Protein AF-A0A2V8Z191-F1 (afdb_monomer_lite)

Secondary structure (DSSP, 8-state):
-EEEEETTEEEEEETTTTEEEEEEESS----TTEEEEEEEEEEE-TTSPEEEEEEEEEEEEEE-----SS-----------

Radius of gyration: 15.31 Å; chains: 1; bounding box: 33×24×52 Å

Structure (mmCIF, N/CA/C/O backbone):
data_AF-A0A2V8Z191-F1
#
_entry.id   AF-A0A2V8Z191-F1
#
loop_
_atom_site.group_PDB
_atom_site.id
_atom_site.type_symbol
_atom_site.label_atom_id
_atom_site.label_alt_id
_atom_site.label_comp_id
_atom_site.label_asym_id
_atom_site.label_entity_id
_atom_site.label_seq_id
_atom_site.pdbx_PDB_ins_code
_atom_site.Cartn_x
_atom_site.Cartn_y
_atom_site.Cartn_z
_atom_site.occupancy
_atom_site.B_iso_or_equiv
_atom_site.auth_seq_id
_atom_site.auth_comp_id
_atom_site.auth_asym_id
_atom_site.auth_atom_id
_atom_site.pdbx_PDB_model_num
ATOM 1 N N . GLY A 1 1 ? -4.374 4.211 0.521 1.00 84.62 1 GLY A N 1
ATOM 2 C CA . GLY A 1 1 ? -3.390 4.190 -0.572 1.00 84.62 1 GLY A CA 1
ATOM 3 C C . GLY A 1 1 ? -3.921 3.347 -1.709 1.00 84.62 1 GLY A C 1
ATOM 4 O O . GLY A 1 1 ? -4.808 2.528 -1.490 1.00 84.62 1 GLY A O 1
ATOM 5 N N . CYS A 1 2 ? -3.406 3.563 -2.908 1.00 87.88 2 CYS A N 1
ATOM 6 C CA . CYS A 1 2 ? -3.666 2.727 -4.070 1.00 87.88 2 CYS A CA 1
ATOM 7 C C . CYS A 1 2 ? -2.638 1.596 -4.126 1.00 87.88 2 CYS A C 1
ATOM 9 O O . CYS A 1 2 ? -1.442 1.847 -3.994 1.00 87.88 2 CYS A O 1
ATOM 11 N N . VAL A 1 3 ? -3.083 0.355 -4.295 1.00 88.88 3 VAL A N 1
ATOM 12 C CA . VAL A 1 3 ? -2.183 -0.780 -4.500 1.00 88.88 3 VAL A CA 1
ATOM 13 C C . VAL A 1 3 ? -1.798 -0.813 -5.968 1.00 88.88 3 VAL A C 1
ATOM 15 O O . VAL A 1 3 ? -2.650 -0.953 -6.839 1.00 88.88 3 VAL A O 1
ATOM 18 N N . GLN A 1 4 ? -0.513 -0.695 -6.252 1.00 86.50 4 GLN A N 1
ATOM 19 C CA . GLN A 1 4 ? 0.049 -0.828 -7.582 1.00 86.50 4 GLN A CA 1
ATOM 20 C C . GLN A 1 4 ? 0.905 -2.094 -7.674 1.00 86.50 4 GLN A C 1
ATOM 22 O O . GLN A 1 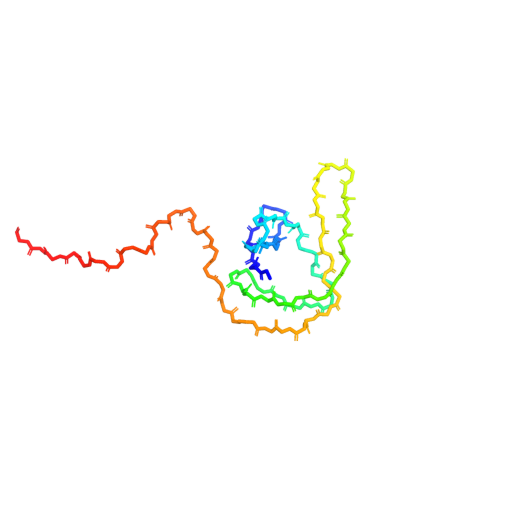4 ? 1.540 -2.484 -6.691 1.00 86.50 4 GLN A O 1
ATOM 27 N N . PRO A 1 5 ? 0.971 -2.719 -8.855 1.00 85.00 5 PRO A N 1
ATOM 28 C CA . PRO A 1 5 ? 1.962 -3.747 -9.119 1.00 85.00 5 PRO A CA 1
ATOM 29 C C . PRO A 1 5 ? 3.379 -3.141 -9.137 1.00 85.00 5 PRO A C 1
ATOM 31 O O . PRO A 1 5 ? 3.604 -2.007 -9.581 1.00 85.00 5 PRO A O 1
ATOM 34 N N . ALA A 1 6 ? 4.342 -3.889 -8.618 1.00 83.25 6 ALA A N 1
ATOM 35 C CA . ALA A 1 6 ? 5.770 -3.594 -8.634 1.00 83.25 6 ALA A CA 1
ATOM 36 C C . ALA A 1 6 ? 6.533 -4.811 -9.162 1.00 83.25 6 ALA A C 1
ATOM 38 O O . ALA A 1 6 ? 6.012 -5.922 -9.125 1.00 83.25 6 ALA A O 1
ATOM 39 N N . GLU A 1 7 ? 7.770 -4.608 -9.608 1.00 79.00 7 GLU A N 1
ATOM 40 C CA . GLU A 1 7 ? 8.647 -5.713 -10.028 1.00 79.00 7 GLU A CA 1
ATOM 41 C C . GLU A 1 7 ? 8.880 -6.710 -8.879 1.00 79.00 7 GLU A C 1
ATOM 43 O O . GLU A 1 7 ? 8.876 -7.915 -9.095 1.00 79.00 7 GLU A O 1
ATOM 48 N N . ASP A 1 8 ? 8.938 -6.204 -7.643 1.00 75.69 8 ASP A N 1
ATOM 49 C CA . ASP A 1 8 ? 9.080 -6.982 -6.404 1.00 75.69 8 ASP A CA 1
ATOM 50 C C . ASP A 1 8 ? 7.738 -7.500 -5.830 1.00 75.69 8 ASP A C 1
ATOM 52 O O . ASP A 1 8 ? 7.676 -8.023 -4.719 1.00 75.69 8 ASP A O 1
ATOM 56 N N . GLY A 1 9 ? 6.622 -7.317 -6.550 1.00 83.25 9 GLY A N 1
ATOM 57 C CA . GLY A 1 9 ? 5.286 -7.747 -6.127 1.00 83.25 9 GLY A CA 1
ATOM 58 C C . GLY A 1 9 ? 4.272 -6.606 -6.063 1.00 83.25 9 GLY A C 1
ATOM 59 O O . GLY A 1 9 ? 3.738 -6.176 -7.085 1.00 83.25 9 GLY A O 1
ATOM 60 N N . LEU A 1 10 ? 3.948 -6.122 -4.861 1.00 87.38 10 LEU A N 1
ATOM 61 C CA . LEU A 1 10 ? 2.949 -5.066 -4.655 1.00 87.38 10 LEU A CA 1
ATOM 62 C C . LEU A 1 10 ? 3.559 -3.854 -3.954 1.00 87.38 10 LEU A C 1
ATOM 64 O O . LEU A 1 10 ? 4.383 -3.971 -3.050 1.00 87.38 10 LEU A O 1
ATOM 68 N N . ARG A 1 11 ? 3.098 -2.662 -4.329 1.00 87.94 11 ARG A N 1
ATOM 69 C CA . ARG A 1 11 ? 3.449 -1.395 -3.682 1.00 87.94 11 ARG A CA 1
ATOM 70 C C . ARG A 1 11 ? 2.202 -0.573 -3.396 1.00 87.94 11 ARG A C 1
ATOM 72 O O . ARG A 1 11 ? 1.280 -0.517 -4.194 1.00 87.94 11 ARG A O 1
ATOM 79 N N . LEU A 1 12 ? 2.154 0.059 -2.237 1.00 88.19 12 LEU A N 1
ATOM 80 C CA . LEU A 1 12 ? 1.113 0.979 -1.825 1.00 88.19 12 LEU A CA 1
ATOM 81 C C . LEU A 1 12 ? 1.560 2.405 -2.148 1.00 88.19 12 LEU A C 1
ATOM 83 O O . LEU A 1 12 ? 2.434 2.958 -1.481 1.00 88.19 12 LEU A O 1
ATOM 87 N N . LEU A 1 13 ? 0.934 3.004 -3.154 1.00 87.75 13 LEU A N 1
ATOM 88 C CA . LEU A 1 13 ? 1.065 4.418 -3.461 1.00 87.75 13 LEU A CA 1
ATOM 89 C C . LEU A 1 13 ? 0.123 5.219 -2.564 1.00 87.75 13 LEU A C 1
ATOM 91 O O . LEU A 1 13 ? -1.105 5.101 -2.623 1.00 87.75 13 LEU A O 1
ATOM 95 N N . ASP A 1 14 ? 0.695 6.052 -1.714 1.00 86.12 14 ASP A N 1
ATOM 96 C CA . ASP A 1 14 ? -0.042 7.046 -0.960 1.00 86.12 14 ASP A CA 1
ATOM 97 C C . ASP A 1 14 ? -0.156 8.330 -1.787 1.00 86.12 14 ASP A C 1
ATOM 99 O O . ASP A 1 14 ? 0.706 9.202 -1.733 1.00 86.12 14 ASP A O 1
ATOM 103 N N . GLU A 1 15 ? -1.238 8.445 -2.559 1.00 79.81 15 GLU A N 1
ATOM 104 C CA . GLU A 1 15 ? -1.532 9.617 -3.403 1.00 79.81 15 GLU A CA 1
ATOM 105 C C . GLU A 1 15 ? -1.599 10.922 -2.593 1.00 79.81 15 GLU A C 1
ATOM 107 O O . GLU A 1 15 ? -1.289 11.994 -3.102 1.00 79.81 15 GLU A O 1
ATOM 112 N N . LYS A 1 16 ? -1.968 10.838 -1.309 1.00 77.88 16 LYS A N 1
ATOM 113 C CA . LYS A 1 16 ? -2.073 12.002 -0.425 1.00 77.88 16 LYS A CA 1
ATOM 114 C C . LYS A 1 16 ? -0.709 12.625 -0.125 1.00 77.88 16 LYS A C 1
ATOM 116 O O . LYS A 1 16 ? -0.615 13.840 -0.007 1.00 77.88 16 LYS A O 1
ATOM 121 N N . ASN A 1 17 ? 0.329 11.804 0.007 1.00 79.94 17 ASN A N 1
ATOM 122 C CA . ASN A 1 17 ? 1.690 12.257 0.296 1.00 79.94 17 ASN A CA 1
ATOM 123 C C . ASN A 1 17 ? 2.644 12.096 -0.897 1.00 79.94 17 ASN A C 1
ATOM 125 O O . ASN A 1 17 ? 3.825 12.388 -0.744 1.00 79.94 17 ASN A O 1
ATOM 129 N N . ASN A 1 18 ? 2.162 11.611 -2.050 1.00 79.44 18 ASN A N 1
ATOM 130 C CA . ASN A 1 18 ? 2.988 11.217 -3.199 1.00 79.44 18 ASN A CA 1
ATOM 131 C C . ASN A 1 18 ? 4.167 10.311 -2.790 1.00 79.44 18 ASN A C 1
ATOM 133 O O . ASN A 1 18 ? 5.295 10.468 -3.250 1.00 79.44 18 ASN A O 1
ATOM 137 N N . LY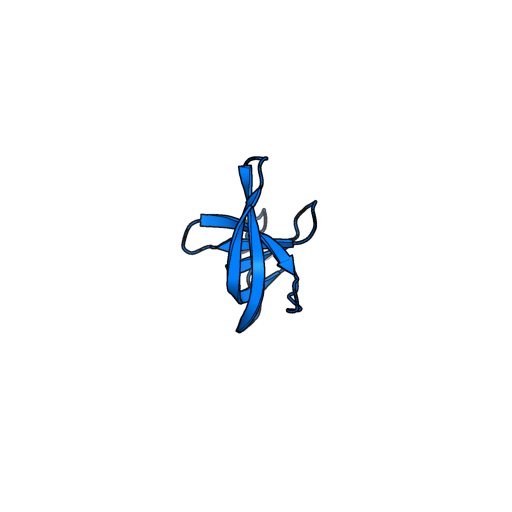S A 1 19 ? 3.910 9.366 -1.877 1.00 84.56 19 LYS A N 1
ATOM 138 C CA . LYS A 1 19 ? 4.920 8.420 -1.386 1.00 84.56 19 LYS A CA 1
ATOM 139 C C . LYS A 1 19 ? 4.544 7.000 -1.738 1.00 84.56 19 LYS A C 1
ATOM 141 O O . LYS A 1 19 ? 3.398 6.595 -1.562 1.00 84.56 19 LYS A O 1
ATOM 146 N N . THR A 1 20 ? 5.532 6.234 -2.165 1.00 85.50 20 THR A N 1
ATOM 147 C CA . THR A 1 20 ? 5.354 4.840 -2.557 1.00 85.50 20 THR A CA 1
ATOM 148 C C . THR A 1 20 ? 6.011 3.945 -1.524 1.00 85.50 20 THR A C 1
ATOM 150 O O . THR A 1 20 ? 7.162 4.160 -1.152 1.00 85.50 20 THR A O 1
ATOM 153 N N . TYR A 1 21 ? 5.275 2.943 -1.064 1.00 88.19 21 TYR A N 1
ATOM 154 C CA . TYR A 1 21 ? 5.740 1.982 -0.075 1.00 88.19 21 TYR A CA 1
ATOM 155 C C . TYR A 1 21 ? 5.642 0.579 -0.650 1.00 88.19 21 TYR A C 1
ATOM 157 O O . TYR A 1 21 ? 4.621 0.245 -1.234 1.00 88.19 21 TYR A O 1
ATOM 165 N N . THR A 1 22 ? 6.633 -0.278 -0.458 1.00 89.19 22 THR A N 1
ATOM 166 C CA . THR A 1 22 ? 6.502 -1.696 -0.812 1.00 89.19 22 THR A CA 1
ATOM 167 C C . THR A 1 22 ? 5.483 -2.341 0.118 1.00 89.19 22 THR A C 1
ATOM 169 O O . THR A 1 22 ? 5.627 -2.296 1.339 1.00 89.19 22 THR A O 1
ATOM 172 N N . LEU A 1 23 ? 4.409 -2.882 -0.447 1.00 87.88 23 LEU A N 1
ATOM 173 C CA . LEU A 1 23 ? 3.292 -3.417 0.310 1.00 87.88 23 LEU A CA 1
ATOM 174 C C . LEU A 1 23 ? 3.545 -4.888 0.588 1.00 87.88 23 LEU A C 1
ATOM 176 O O . LEU A 1 23 ? 3.547 -5.703 -0.327 1.00 87.88 23 LEU A O 1
ATOM 180 N N . VAL A 1 24 ? 3.703 -5.222 1.864 1.00 86.00 24 VAL A N 1
ATOM 181 C CA . VAL A 1 24 ? 3.817 -6.611 2.296 1.00 86.00 24 VAL A CA 1
ATOM 182 C C . VAL A 1 24 ? 2.418 -7.090 2.687 1.00 86.00 24 VAL A C 1
ATOM 184 O O . VAL A 1 24 ? 1.877 -6.590 3.689 1.00 86.00 24 VAL A O 1
ATOM 187 N N . PRO A 1 25 ? 1.802 -8.002 1.908 1.00 71.69 25 PRO A N 1
ATOM 188 C CA . PRO A 1 25 ? 0.550 -8.628 2.298 1.00 71.69 25 PRO A CA 1
ATOM 189 C C . PRO A 1 25 ? 0.839 -9.500 3.520 1.00 71.69 25 PRO A C 1
ATOM 191 O O . PRO A 1 25 ? 1.529 -10.509 3.432 1.00 71.69 25 PRO A O 1
ATOM 194 N N . GLY A 1 26 ? 0.396 -9.044 4.691 1.00 74.88 26 GLY A N 1
ATOM 195 C CA . GLY A 1 26 ? 0.346 -9.886 5.880 1.00 74.88 26 GLY A CA 1
ATOM 196 C C . GLY A 1 26 ? -0.883 -10.783 5.788 1.00 74.88 26 GLY A C 1
ATOM 197 O O . GLY A 1 26 ? -1.022 -11.585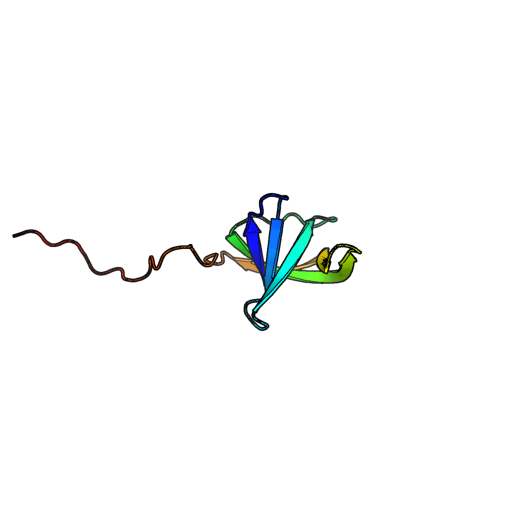 4.875 1.00 74.88 26 GLY A O 1
ATOM 198 N N . ASP A 1 27 ? -1.839 -10.552 6.680 1.00 79.44 27 ASP A N 1
ATOM 199 C CA . ASP A 1 27 ? -3.110 -11.291 6.727 1.00 79.44 27 ASP A CA 1
ATOM 200 C C . ASP A 1 27 ? -4.194 -10.720 5.793 1.00 79.44 27 ASP A C 1
ATOM 202 O O . ASP A 1 27 ? -5.353 -11.126 5.809 1.00 79.44 27 ASP A O 1
ATOM 206 N N . VAL A 1 28 ? -3.848 -9.696 5.012 1.00 82.38 28 VAL A N 1
ATOM 207 C CA . VAL A 1 28 ? -4.817 -8.939 4.223 1.00 82.38 28 VAL A CA 1
ATOM 208 C C . VAL A 1 28 ? -4.623 -9.224 2.745 1.00 82.38 28 VAL A C 1
ATOM 210 O O . VAL A 1 28 ? -3.603 -8.844 2.169 1.00 82.38 28 VAL A O 1
ATOM 213 N N . LEU A 1 29 ? -5.640 -9.816 2.115 1.00 79.50 29 LEU A N 1
ATOM 214 C CA . LEU A 1 29 ? -5.698 -9.926 0.663 1.00 79.50 29 LEU A CA 1
ATOM 215 C C . LEU A 1 29 ? -6.055 -8.576 0.042 1.00 79.50 29 LEU A C 1
ATOM 217 O O . LEU A 1 29 ? -7.121 -8.016 0.295 1.00 79.50 29 LEU A O 1
ATOM 221 N N . VAL A 1 30 ? -5.166 -8.080 -0.809 1.00 82.62 30 VAL A N 1
ATOM 222 C CA . VAL A 1 30 ? -5.349 -6.851 -1.581 1.00 82.62 30 VAL A CA 1
ATOM 223 C C . VAL A 1 30 ? -4.862 -7.078 -3.000 1.00 82.62 30 VAL A C 1
ATOM 225 O O . VAL A 1 30 ? -3.854 -7.751 -3.215 1.00 82.62 30 VAL A O 1
ATOM 228 N N . LYS A 1 31 ? -5.591 -6.538 -3.974 1.00 84.00 31 LYS A N 1
ATOM 229 C CA . LYS A 1 31 ? -5.294 -6.722 -5.395 1.00 84.00 31 LYS A CA 1
ATOM 230 C C . LYS A 1 31 ? -4.581 -5.498 -5.977 1.00 84.00 31 LYS A C 1
ATOM 232 O O . LYS A 1 31 ? -4.829 -4.378 -5.527 1.00 84.00 31 LYS A O 1
ATOM 237 N N . PRO A 1 32 ? -3.719 -5.673 -6.991 1.00 85.06 32 PRO A N 1
ATOM 238 C CA . PRO A 1 32 ? -3.211 -4.544 -7.764 1.00 85.06 32 PRO A CA 1
ATOM 239 C C . PRO A 1 32 ? -4.375 -3.793 -8.431 1.00 85.06 32 PRO A C 1
ATOM 241 O O . PRO A 1 32 ? -5.331 -4.406 -8.899 1.00 85.06 32 PRO A O 1
ATOM 244 N N . GLY A 1 33 ? -4.309 -2.461 -8.444 1.00 86.12 33 GLY A N 1
ATOM 245 C CA . GLY A 1 33 ? -5.392 -1.585 -8.902 1.00 86.12 33 GLY A CA 1
ATOM 246 C C . GLY A 1 33 ? -6.518 -1.391 -7.881 1.00 86.12 33 GLY A C 1
ATOM 247 O O . GLY A 1 33 ? -7.564 -0.840 -8.215 1.00 86.12 33 GLY A O 1
ATOM 248 N N . GLN A 1 34 ? -6.337 -1.836 -6.635 1.00 86.94 34 GLN A N 1
ATOM 249 C CA . GLN A 1 34 ? -7.332 -1.681 -5.577 1.00 86.94 34 GLN A CA 1
ATOM 250 C C . GLN A 1 34 ? -6.949 -0.546 -4.627 1.00 86.94 34 GLN A C 1
ATOM 252 O O . GLN A 1 34 ? -5.816 -0.444 -4.149 1.00 86.94 34 GLN A O 1
ATOM 257 N N . ARG A 1 35 ? -7.907 0.325 -4.329 1.00 88.94 35 ARG A N 1
ATOM 258 C CA . ARG A 1 35 ? -7.777 1.397 -3.355 1.00 88.94 35 ARG A CA 1
ATOM 259 C C . ARG A 1 35 ? -8.217 0.886 -1.999 1.00 88.94 35 ARG A C 1
ATOM 261 O O . ARG A 1 35 ? -9.376 0.557 -1.785 1.00 88.94 35 ARG A O 1
ATOM 268 N N . VAL A 1 36 ? -7.294 0.881 -1.051 1.00 88.38 36 VAL A N 1
ATOM 269 C CA . VAL A 1 36 ? -7.554 0.350 0.285 1.00 88.38 36 VAL A CA 1
ATOM 270 C C . VAL A 1 36 ? -6.977 1.252 1.360 1.00 88.38 36 VAL A C 1
ATOM 272 O O . VAL A 1 36 ? -5.953 1.931 1.207 1.00 88.38 36 VAL A O 1
ATOM 275 N N . LEU A 1 37 ? -7.661 1.251 2.492 1.00 88.31 37 LEU A N 1
ATOM 276 C CA . LEU A 1 37 ? -7.214 1.834 3.735 1.00 88.31 37 LEU A CA 1
ATOM 277 C C . LEU A 1 37 ? -6.758 0.687 4.631 1.00 88.31 37 LEU A C 1
ATOM 279 O O . LEU A 1 37 ? -7.562 -0.093 5.141 1.00 88.31 37 LEU A O 1
ATOM 283 N N . LEU A 1 38 ? -5.447 0.575 4.794 1.00 88.00 38 LEU A N 1
ATOM 284 C CA . LEU A 1 38 ? -4.810 -0.468 5.583 1.00 88.00 38 LEU A CA 1
ATOM 285 C C . LEU A 1 38 ? -4.203 0.159 6.833 1.00 88.00 38 LEU A C 1
ATOM 287 O O . LEU A 1 38 ? -3.589 1.226 6.773 1.00 88.00 38 LEU A O 1
ATOM 291 N N . LYS A 1 39 ? -4.339 -0.525 7.966 1.00 88.12 39 LYS A N 1
ATOM 292 C CA . LYS A 1 39 ? -3.596 -0.215 9.186 1.00 88.12 39 LYS A CA 1
ATOM 293 C C . LYS A 1 39 ? -2.454 -1.209 9.299 1.00 88.12 39 LYS A C 1
ATOM 295 O O . LYS A 1 39 ? -2.641 -2.418 9.164 1.00 88.12 39 LYS A O 1
ATOM 300 N N . GLY A 1 40 ? -1.260 -0.689 9.520 1.00 88.75 40 GLY A N 1
ATOM 301 C CA . GLY A 1 40 ? -0.039 -1.466 9.409 1.00 88.75 40 GLY A CA 1
ATOM 302 C C . GLY A 1 40 ? 1.136 -0.780 10.073 1.00 88.75 40 GLY A C 1
ATOM 303 O O . GLY A 1 40 ? 0.985 0.271 10.702 1.00 88.75 40 GLY A O 1
ATOM 304 N N . LYS A 1 41 ? 2.304 -1.400 9.934 1.00 88.12 41 LYS A N 1
ATOM 305 C CA . LYS A 1 41 ? 3.577 -0.828 10.372 1.00 88.12 41 LYS A CA 1
ATOM 306 C C . LYS A 1 41 ? 4.380 -0.410 9.145 1.00 88.12 41 LYS A C 1
ATOM 308 O O . LYS A 1 41 ? 4.426 -1.142 8.161 1.00 88.12 41 LYS A O 1
ATOM 313 N N . LYS A 1 42 ? 4.976 0.778 9.223 1.00 86.50 42 LYS A N 1
ATOM 314 C CA . LYS A 1 42 ? 5.946 1.278 8.247 1.00 86.50 42 LYS A CA 1
ATOM 315 C C . LYS A 1 42 ? 7.323 0.875 8.746 1.00 86.50 42 LYS A C 1
ATOM 317 O O . LYS A 1 42 ? 7.633 1.160 9.901 1.00 86.50 42 LYS A O 1
ATOM 322 N N . SER A 1 43 ? 8.116 0.270 7.884 1.00 84.62 43 SER A N 1
ATOM 323 C CA . SER A 1 43 ? 9.514 -0.03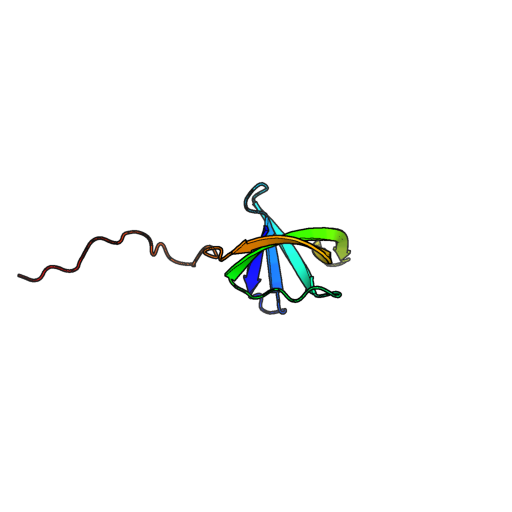7 8.146 1.00 84.62 43 SER A CA 1
ATOM 324 C C . SER A 1 43 ? 10.353 0.596 7.045 1.00 84.62 43 SER A C 1
ATOM 326 O O . SER A 1 43 ? 9.913 0.729 5.904 1.00 84.62 43 SER A O 1
ATOM 328 N N . ASN A 1 44 ? 11.543 1.061 7.392 1.00 82.38 44 ASN A N 1
ATOM 329 C CA . ASN A 1 44 ? 12.541 1.416 6.397 1.00 82.38 44 ASN A CA 1
ATOM 330 C C . ASN A 1 44 ? 13.452 0.201 6.263 1.00 82.38 44 ASN A C 1
ATOM 332 O O . ASN A 1 44 ? 13.952 -0.283 7.274 1.00 82.38 44 ASN A O 1
ATOM 336 N N . SER A 1 45 ? 13.574 -0.338 5.056 1.00 70.00 45 SER A N 1
ATOM 337 C CA . SER A 1 45 ? 14.570 -1.371 4.788 1.00 70.00 45 SER A CA 1
ATOM 338 C C . SER A 1 45 ? 15.911 -0.688 4.540 1.00 70.00 45 SER A C 1
ATOM 340 O O . SER A 1 45 ? 15.935 0.366 3.902 1.00 70.00 45 SER A O 1
ATOM 342 N N . ASP A 1 46 ? 17.009 -1.311 4.974 1.00 58.88 46 ASP A N 1
ATOM 343 C CA . ASP A 1 46 ? 18.392 -0.808 4.862 1.00 58.88 46 ASP A CA 1
ATOM 344 C C . ASP A 1 46 ? 18.830 -0.371 3.443 1.00 58.88 46 ASP A C 1
ATOM 346 O O . ASP A 1 46 ? 19.835 0.313 3.292 1.00 58.88 46 ASP A O 1
ATOM 350 N N . GLY A 1 47 ? 18.063 -0.692 2.393 1.00 62.94 47 GLY A N 1
ATOM 351 C CA . GLY A 1 47 ? 18.282 -0.245 1.009 1.00 62.94 47 GLY A CA 1
ATOM 352 C C . GLY A 1 47 ? 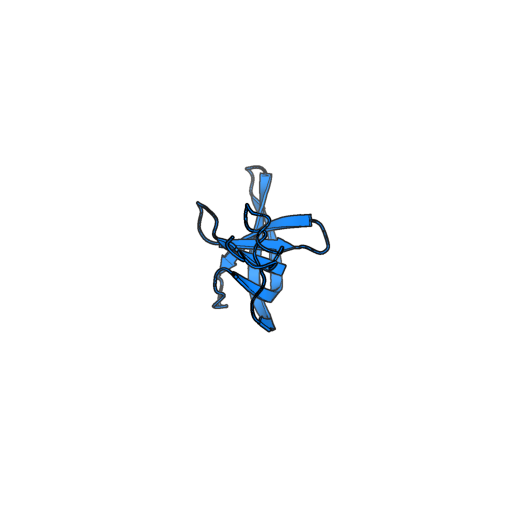17.568 1.053 0.599 1.00 62.94 47 GLY A C 1
ATOM 353 O O . GLY A 1 47 ? 17.456 1.332 -0.591 1.00 62.94 47 GLY A O 1
ATOM 354 N N . GLY A 1 48 ? 17.004 1.825 1.537 1.00 72.12 48 GLY A N 1
ATOM 355 C CA . GLY A 1 48 ? 16.271 3.069 1.240 1.00 72.12 48 GLY A CA 1
ATOM 356 C C . GLY A 1 48 ? 14.820 2.863 0.782 1.00 72.12 48 GLY A C 1
ATOM 357 O O . GLY A 1 48 ? 14.056 3.822 0.657 1.00 72.12 48 GLY A O 1
ATOM 358 N N . THR A 1 49 ? 14.393 1.615 0.599 1.00 78.38 49 THR A N 1
ATOM 359 C CA . THR A 1 49 ? 13.009 1.262 0.277 1.00 78.38 49 THR A CA 1
ATOM 360 C C . THR A 1 49 ? 12.141 1.300 1.534 1.00 78.38 49 THR A C 1
ATOM 362 O O . THR A 1 49 ? 12.423 0.635 2.533 1.00 78.38 49 THR A O 1
ATOM 365 N N . GLN A 1 50 ? 11.049 2.067 1.506 1.00 87.38 50 GLN A N 1
ATOM 366 C CA . GLN A 1 50 ? 10.081 2.068 2.602 1.00 87.38 50 GLN A CA 1
ATOM 367 C C . GLN A 1 50 ? 9.081 0.924 2.408 1.00 87.38 50 GLN A C 1
ATOM 369 O O . GLN A 1 50 ? 8.355 0.893 1.420 1.00 87.38 50 GLN A O 1
ATOM 374 N N . THR A 1 51 ? 9.007 0.002 3.359 1.00 88.25 51 THR A N 1
ATOM 375 C CA . THR A 1 51 ? 8.048 -1.104 3.380 1.00 88.25 51 THR A CA 1
ATOM 376 C C . THR A 1 51 ? 6.858 -0.777 4.278 1.00 88.25 51 THR A C 1
ATOM 378 O O . THR A 1 51 ? 6.965 -0.103 5.305 1.00 88.25 51 THR A O 1
ATOM 381 N N . PHE A 1 52 ? 5.682 -1.257 3.891 1.00 89.06 52 PHE A N 1
ATOM 382 C CA . PHE A 1 52 ? 4.457 -1.164 4.666 1.00 89.06 52 PHE A CA 1
ATOM 383 C C . PHE A 1 52 ? 3.862 -2.554 4.840 1.00 89.06 52 PHE A C 1
ATOM 385 O O . PHE A 1 52 ? 3.344 -3.149 3.895 1.00 89.06 52 PHE A O 1
ATOM 392 N N . THR A 1 53 ? 3.899 -3.064 6.067 1.00 89.56 53 THR A N 1
ATOM 393 C CA . THR A 1 53 ? 3.285 -4.347 6.403 1.00 89.56 53 THR A CA 1
ATOM 394 C C . THR A 1 53 ? 1.831 -4.129 6.780 1.00 89.56 53 THR A C 1
ATOM 396 O O . THR A 1 53 ? 1.524 -3.559 7.836 1.00 89.56 53 THR A O 1
ATOM 399 N N . ALA A 1 54 ? 0.928 -4.595 5.920 1.00 88.19 54 ALA A N 1
ATOM 400 C CA . ALA A 1 54 ? -0.503 -4.519 6.153 1.00 88.19 54 ALA A CA 1
ATOM 401 C C . ALA A 1 54 ? -0.911 -5.515 7.245 1.00 88.19 54 ALA A C 1
ATOM 403 O O . ALA A 1 54 ? -0.827 -6.725 7.057 1.00 88.19 54 ALA A O 1
ATOM 404 N N . LYS A 1 55 ? -1.362 -5.002 8.394 1.00 88.12 55 LYS A N 1
ATOM 405 C CA . LYS A 1 55 ? -1.862 -5.838 9.494 1.00 88.12 55 LYS A CA 1
ATOM 406 C C . LYS A 1 55 ? -3.368 -6.046 9.433 1.00 88.12 55 LYS A C 1
ATOM 408 O O . LYS A 1 55 ? -3.851 -7.092 9.840 1.00 88.12 55 LYS A O 1
ATOM 413 N N . LYS A 1 56 ? -4.117 -5.027 9.004 1.00 88.06 56 LYS A N 1
ATOM 414 C CA . LYS A 1 56 ? -5.581 -5.082 8.949 1.00 88.06 56 LYS A CA 1
ATOM 415 C C . LYS A 1 56 ? -6.140 -4.168 7.866 1.00 88.06 56 LYS A C 1
ATOM 417 O O . LYS A 1 56 ? -5.705 -3.019 7.748 1.00 88.06 56 LYS A O 1
ATOM 422 N N . LEU A 1 57 ? -7.144 -4.655 7.135 1.00 87.75 57 LEU A N 1
ATOM 423 C CA . LEU A 1 57 ? -7.980 -3.828 6.267 1.00 87.75 57 LEU A CA 1
ATOM 424 C C . LEU A 1 57 ? -8.940 -3.014 7.120 1.00 87.75 57 LEU A C 1
ATOM 426 O O . LEU A 1 57 ? -9.782 -3.560 7.826 1.00 87.75 57 LEU A O 1
ATOM 430 N N . VAL A 1 58 ? -8.772 -1.698 7.082 1.00 89.31 58 VAL A N 1
ATOM 431 C CA . VAL A 1 58 ? -9.689 -0.762 7.734 1.00 89.31 58 VAL A CA 1
ATOM 432 C C . VAL A 1 58 ? -10.872 -0.491 6.821 1.00 89.31 58 VAL A C 1
ATOM 434 O O . VAL A 1 58 ? -12.011 -0.473 7.276 1.00 89.31 58 VAL A O 1
ATOM 437 N N . LYS A 1 59 ? -10.602 -0.256 5.535 1.00 87.44 59 LYS A N 1
ATOM 438 C CA . LYS A 1 59 ? -11.631 0.083 4.557 1.00 87.44 59 LYS A CA 1
ATOM 439 C C . LYS A 1 59 ? -11.188 -0.345 3.169 1.00 87.44 59 LYS A C 1
ATOM 441 O O . LYS A 1 59 ? -10.072 -0.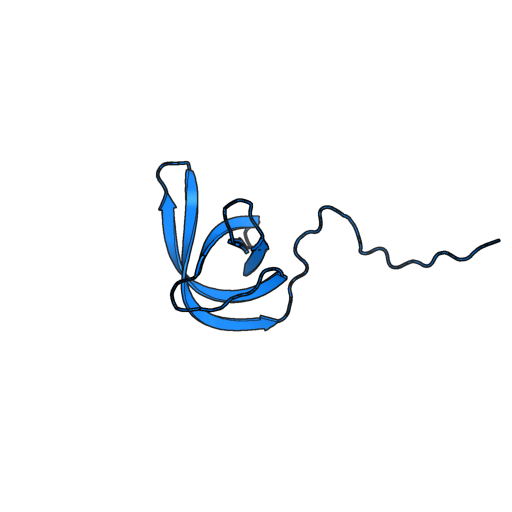027 2.765 1.00 87.44 59 LYS A O 1
ATOM 446 N N . ASP A 1 60 ? -12.070 -1.004 2.438 1.00 87.12 60 ASP A N 1
ATOM 447 C CA . ASP A 1 60 ? -11.944 -1.095 0.990 1.00 87.12 60 ASP A CA 1
ATOM 448 C C . ASP A 1 60 ? -12.595 0.144 0.366 1.00 87.12 60 ASP A C 1
ATOM 450 O O . ASP A 1 60 ? -13.720 0.500 0.718 1.00 87.12 60 ASP A O 1
ATOM 454 N N . LEU A 1 61 ? -11.855 0.853 -0.485 1.00 84.31 61 LEU A N 1
ATOM 455 C CA . LEU A 1 61 ? -12.342 2.022 -1.220 1.00 84.31 61 LEU A CA 1
ATOM 456 C C . LEU A 1 61 ? -12.652 1.667 -2.686 1.00 84.31 61 LEU A C 1
ATOM 458 O O . LEU A 1 61 ? -12.904 2.572 -3.478 1.00 84.31 61 LEU A O 1
ATOM 462 N N . GLY A 1 62 ? -12.637 0.380 -3.049 1.00 85.38 62 GLY A N 1
ATOM 463 C CA . GLY A 1 62 ? -12.859 -0.103 -4.406 1.00 85.38 62 GLY A CA 1
ATOM 464 C C . GLY A 1 62 ? -11.593 -0.082 -5.258 1.00 85.38 62 GLY A C 1
ATOM 465 O O . GLY A 1 62 ? -10.493 -0.339 -4.780 1.00 85.38 62 GLY A O 1
ATOM 466 N N . SER A 1 63 ? -11.734 0.204 -6.546 1.00 83.12 63 SER A N 1
ATOM 467 C CA . SER A 1 63 ? -10.620 0.276 -7.495 1.00 83.12 63 SER A CA 1
ATOM 468 C C . SER A 1 63 ? -9.955 1.655 -7.449 1.00 83.12 63 SER A C 1
ATOM 470 O O . SER A 1 63 ? -10.633 2.675 -7.341 1.00 83.12 63 SER A O 1
ATOM 472 N N . CYS A 1 64 ? -8.632 1.713 -7.566 1.00 80.69 64 CYS A N 1
ATOM 473 C CA . CYS A 1 64 ? -7.937 2.941 -7.939 1.00 80.69 64 CYS A CA 1
ATOM 474 C C . CYS A 1 64 ? -7.416 2.795 -9.363 1.00 80.69 64 CYS A C 1
ATOM 476 O O . CYS A 1 64 ? -6.840 1.764 -9.713 1.00 80.69 64 CYS A O 1
ATOM 478 N N . SER A 1 65 ? -7.528 3.857 -10.158 1.00 62.94 65 SER A N 1
ATOM 479 C CA . SER A 1 65 ? -6.604 4.008 -11.275 1.00 62.94 65 SER A CA 1
ATOM 480 C C . SER A 1 65 ? -5.216 4.123 -10.665 1.00 62.94 65 SER A C 1
ATOM 482 O O . SER A 1 65 ? -4.883 5.138 -10.054 1.00 62.94 65 SER A O 1
ATOM 484 N N . ALA A 1 66 ? -4.399 3.079 -10.807 1.00 54.19 66 ALA A N 1
ATOM 485 C CA . ALA A 1 66 ? -2.960 3.289 -10.804 1.00 54.19 66 ALA A CA 1
ATOM 486 C C . ALA A 1 66 ? -2.688 4.485 -11.736 1.00 54.19 66 ALA A C 1
ATOM 488 O O . ALA A 1 66 ? -3.382 4.579 -12.756 1.00 54.19 66 ALA A O 1
ATOM 489 N N . PRO A 1 67 ? -1.747 5.405 -11.443 1.00 46.94 67 PRO A N 1
ATOM 490 C CA . PRO A 1 67 ? -1.197 6.230 -12.500 1.00 46.94 67 PRO A CA 1
ATOM 491 C C . PRO A 1 67 ? -0.715 5.259 -13.567 1.00 46.94 67 PRO A C 1
ATOM 493 O O . PRO A 1 67 ? 0.311 4.593 -13.431 1.00 46.94 67 PRO A O 1
ATOM 496 N N . ALA A 1 68 ? -1.543 5.100 -14.589 1.00 41.19 68 ALA A N 1
ATOM 497 C CA . ALA A 1 68 ? -1.104 4.597 -15.845 1.00 41.19 68 ALA A CA 1
ATOM 498 C C . ALA A 1 68 ? 0.001 5.573 -16.228 1.00 41.19 68 ALA A C 1
ATOM 500 O O . ALA A 1 68 ? -0.207 6.784 -16.336 1.00 41.19 68 ALA A O 1
ATOM 501 N N . SER A 1 69 ? 1.206 5.056 -16.411 1.00 43.19 69 SER A N 1
ATOM 502 C CA . SER A 1 69 ? 1.976 5.551 -17.536 1.00 43.19 69 SER A CA 1
ATOM 503 C C . SER A 1 69 ? 0.979 5.582 -18.711 1.00 43.19 69 SER A C 1
ATOM 505 O O . SER A 1 69 ? 0.515 4.522 -19.118 1.00 43.19 69 SER A O 1
ATOM 507 N N . ALA A 1 70 ? 0.575 6.790 -19.126 1.00 41.97 70 ALA A N 1
ATOM 508 C CA . ALA A 1 70 ? -0.633 7.174 -19.881 1.00 41.97 70 ALA A CA 1
ATOM 509 C C . ALA A 1 70 ? -1.785 7.675 -18.984 1.00 41.97 70 ALA A C 1
ATOM 511 O O . ALA A 1 70 ? -2.612 6.923 -18.493 1.00 41.97 70 ALA A O 1
ATOM 512 N N . ASN A 1 71 ? -2.000 8.975 -18.823 1.00 37.69 71 ASN A N 1
ATOM 513 C CA . ASN A 1 71 ? -2.599 9.792 -19.885 1.00 37.69 71 ASN A CA 1
ATOM 514 C C . ASN A 1 71 ? -3.722 9.104 -20.705 1.00 37.69 71 ASN A C 1
ATOM 516 O O . ASN A 1 71 ? -3.925 9.431 -21.865 1.00 37.69 71 ASN A O 1
ATOM 520 N N . SER A 1 72 ? -4.479 8.180 -20.107 1.00 46.06 72 SER A N 1
ATOM 521 C CA . SER A 1 72 ? -5.684 7.573 -20.689 1.00 46.06 72 SER A CA 1
ATOM 522 C C . SER A 1 72 ? -6.921 8.046 -19.930 1.00 46.06 72 SER A C 1
ATOM 524 O O . SER A 1 72 ? -7.701 7.264 -19.400 1.00 46.06 72 SER A O 1
ATOM 526 N N . ALA A 1 73 ? -7.062 9.363 -19.834 1.00 44.03 73 ALA A N 1
ATOM 527 C CA . ALA A 1 73 ? -8.316 10.025 -19.510 1.00 44.03 73 ALA A CA 1
ATOM 528 C C . ALA A 1 73 ? -8.402 11.316 -20.331 1.00 44.03 73 ALA A C 1
ATOM 530 O O . ALA A 1 73 ? -8.514 12.411 -19.797 1.00 44.03 73 ALA A O 1
ATOM 531 N N . ASN A 1 74 ? -8.329 11.174 -21.654 1.00 40.22 74 ASN A N 1
ATOM 532 C CA . ASN A 1 74 ? -9.166 11.997 -22.513 1.00 40.22 74 ASN A CA 1
ATOM 533 C C . ASN A 1 74 ? -10.018 11.056 -23.361 1.00 40.22 74 ASN A C 1
ATOM 535 O O . ASN A 1 74 ? -9.694 10.725 -24.499 1.00 40.22 74 ASN A O 1
ATOM 539 N N . SER A 1 75 ? -11.095 10.577 -22.747 1.00 49.41 75 SER A N 1
ATOM 540 C CA . SER A 1 75 ? -12.239 10.019 -23.453 1.00 49.41 75 SER A CA 1
ATOM 541 C C . SER A 1 75 ? -12.829 11.131 -24.325 1.00 49.41 75 SER A C 1
ATOM 543 O O . SER A 1 75 ? -13.640 11.928 -23.866 1.00 49.41 75 SER A O 1
ATOM 545 N N . GLY A 1 76 ? -12.362 11.212 -25.568 1.00 43.72 76 GLY A N 1
ATOM 546 C CA . GLY A 1 76 ? -12.849 12.111 -26.609 1.00 43.72 76 GLY A CA 1
ATOM 547 C C . GLY A 1 76 ? -12.701 11.430 -27.967 1.00 43.72 76 GLY A C 1
ATOM 548 O O . GLY A 1 76 ? -11.744 11.690 -28.679 1.00 43.72 76 GLY A O 1
ATOM 549 N N . SER A 1 77 ? -13.609 10.486 -28.222 1.00 46.22 77 SER A N 1
ATOM 550 C CA . SER A 1 77 ? -14.047 9.851 -29.479 1.00 46.22 77 SER A CA 1
ATOM 551 C C . SER A 1 77 ? -13.184 9.963 -30.759 1.00 46.22 77 SER A C 1
ATOM 553 O O . SER A 1 77 ? -12.956 11.071 -31.241 1.00 46.22 77 SER A O 1
ATOM 555 N N . PRO A 1 78 ? -12.867 8.843 -31.448 1.00 54.25 78 PRO A N 1
ATOM 556 C CA . PRO A 1 78 ? -12.490 8.877 -32.859 1.00 54.25 78 PRO A CA 1
ATOM 557 C C . PRO A 1 78 ? -13.759 9.008 -33.717 1.00 54.25 78 PRO A C 1
ATOM 559 O O . PRO A 1 78 ? -14.547 8.068 -33.812 1.00 54.25 78 PRO A O 1
ATOM 562 N N . ALA A 1 79 ? -13.978 10.166 -34.339 1.00 57.34 79 ALA A N 1
ATOM 563 C CA . ALA A 1 79 ? -14.997 10.323 -35.375 1.00 57.34 79 ALA A CA 1
ATOM 564 C C . ALA A 1 79 ? -14.308 10.612 -36.711 1.00 57.34 79 ALA A C 1
ATOM 566 O O . ALA A 1 79 ? -13.730 11.673 -36.925 1.00 57.34 79 ALA A O 1
ATOM 567 N N . SER A 1 80 ? -14.351 9.599 -37.569 1.00 62.72 80 SER A N 1
ATOM 568 C CA . SER A 1 80 ? -13.928 9.575 -38.963 1.00 62.72 80 SER A CA 1
ATOM 569 C C . SER A 1 80 ? -14.542 10.715 -39.782 1.00 62.72 80 SER A C 1
ATOM 571 O O . SER A 1 80 ? -15.743 10.956 -39.642 1.00 62.72 80 SER A O 1
ATOM 573 N N . ARG A 1 81 ? -13.755 11.328 -40.680 1.00 56.19 81 ARG A N 1
ATOM 574 C CA . ARG A 1 81 ? -14.144 11.717 -42.050 1.00 56.19 81 ARG A CA 1
ATOM 575 C C . ARG A 1 81 ? -12.996 12.353 -42.822 1.00 56.19 81 ARG A C 1
ATOM 577 O O . ARG A 1 81 ? -12.341 13.248 -42.254 1.00 56.19 81 ARG A O 1
#

Foldseek 3Di:
DAWAADPVGIWDQPPVVRDIAAEDEDVDDDDHQWDFDFDFDWDQDPVRGIHTYGPDTPDTPGGHPDPPPDPPPPPDDDDDD

Sequence (81 aa):
GCVQPAEDGLRLLDEKNNKTYTLVPGDVLVKPGQRVLLKGKKSNSDGGTQTFTAKKLVKDLGSCSAPASANSANSGSPASR

pLDDT: mean 76.41, std 15.68, range [37.69, 89.56]